Protein AF-J2YY85-F1 (afdb_monomer)

Nearest PDB structures (foldseek):
  2yg4-assembly1_A  TM=8.914E-01  e=4.066E-04  Rhodococcus erythropolis
  2yg5-assembly1_A-2  TM=8.858E-01  e=4.980E-04  Rhodococcus erythropolis
  8p84-assembly1_A  TM=7.974E-01  e=6.100E-04  Thermoanaerobacterales bacterium
  6cr0-assembly1_A  TM=8.677E-01  e=2.204E-03  Shinella sp. HZN7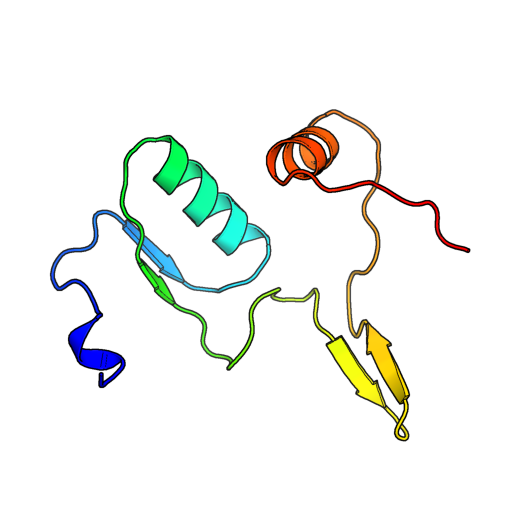
  4rep-assembly1_A  TM=8.167E-01  e=3.091E-03  Nonlabens dokdonensis DSW-6

Structure (mmCIF, N/CA/C/O backbone):
data_AF-J2YY85-F1
#
_entry.id   AF-J2YY85-F1
#
loop_
_atom_site.group_PDB
_atom_site.id
_atom_site.type_symbol
_atom_site.label_atom_id
_atom_site.label_alt_id
_atom_site.label_comp_id
_atom_site.label_asym_id
_atom_site.label_entity_id
_atom_site.label_seq_id
_atom_site.pdbx_PDB_ins_code
_atom_site.Cartn_x
_atom_site.Cartn_y
_atom_site.Cartn_z
_atom_site.occupancy
_atom_site.B_iso_or_equiv
_atom_site.auth_seq_id
_atom_site.auth_comp_id
_atom_site.auth_asym_id
_atom_site.auth_atom_id
_atom_site.pdbx_PDB_model_num
ATOM 1 N N . MET A 1 1 ? -16.508 -14.991 -7.678 1.00 55.47 1 MET A N 1
ATOM 2 C CA . MET A 1 1 ? -17.201 -13.848 -7.043 1.00 55.47 1 MET A CA 1
ATOM 3 C C . MET A 1 1 ? -16.834 -12.600 -7.830 1.00 55.47 1 MET A C 1
ATOM 5 O O . MET A 1 1 ? -15.650 -12.408 -8.066 1.00 55.47 1 MET A O 1
ATOM 9 N N . SER A 1 2 ? -17.799 -11.824 -8.334 1.00 71.06 2 SER A N 1
ATOM 10 C CA . SER A 1 2 ? -17.470 -10.610 -9.100 1.00 71.06 2 SER A CA 1
ATOM 11 C C . SER A 1 2 ? -16.876 -9.563 -8.146 1.00 71.06 2 SER A C 1
ATOM 13 O O . SER A 1 2 ? -17.450 -9.376 -7.071 1.00 71.06 2 SER A O 1
ATOM 15 N N . PRO A 1 3 ? -15.765 -8.880 -8.483 1.00 65.56 3 PRO A N 1
ATOM 16 C CA . PRO A 1 3 ? -15.096 -7.936 -7.579 1.00 65.56 3 PRO A CA 1
ATOM 17 C C . PRO A 1 3 ? -16.026 -6.829 -7.060 1.00 65.56 3 PRO A C 1
ATOM 19 O O . PRO A 1 3 ? -15.865 -6.367 -5.936 1.00 65.56 3 PRO A O 1
ATOM 22 N N . ARG A 1 4 ? -17.068 -6.478 -7.826 1.00 69.25 4 ARG A N 1
ATOM 23 C CA . ARG A 1 4 ? -18.091 -5.497 -7.428 1.00 69.25 4 ARG A CA 1
ATOM 24 C C . ARG A 1 4 ? -18.967 -5.946 -6.256 1.00 69.25 4 ARG A C 1
ATOM 26 O O . ARG A 1 4 ? -19.453 -5.105 -5.516 1.00 69.25 4 ARG A O 1
ATOM 33 N N . SER A 1 5 ? -19.174 -7.250 -6.074 1.00 74.25 5 SER A N 1
ATOM 34 C CA . SER A 1 5 ? -19.976 -7.777 -4.960 1.00 74.25 5 SER A CA 1
ATOM 35 C C . SER A 1 5 ? -19.222 -7.756 -3.627 1.00 74.25 5 SER A C 1
ATOM 37 O O . SER A 1 5 ? -19.850 -7.872 -2.582 1.00 74.25 5 SER A O 1
ATOM 39 N N . ALA A 1 6 ? -17.892 -7.614 -3.656 1.00 77.56 6 ALA A N 1
ATOM 40 C CA . ALA A 1 6 ? -17.052 -7.530 -2.463 1.00 77.56 6 ALA A CA 1
ATOM 41 C C . ALA A 1 6 ? -16.834 -6.083 -1.980 1.00 77.56 6 ALA A C 1
ATOM 43 O O . ALA A 1 6 ? -16.278 -5.878 -0.903 1.00 77.56 6 ALA A O 1
ATOM 44 N N . THR A 1 7 ? -17.248 -5.077 -2.760 1.00 86.81 7 THR A N 1
ATOM 45 C CA . THR A 1 7 ? -17.069 -3.669 -2.399 1.00 86.81 7 THR A CA 1
ATOM 46 C C . THR A 1 7 ? -18.042 -3.281 -1.278 1.00 86.81 7 THR A C 1
ATOM 48 O O . THR A 1 7 ? -19.256 -3.383 -1.472 1.00 86.81 7 THR A O 1
ATOM 51 N N . PRO A 1 8 ? -17.555 -2.813 -0.113 1.00 88.19 8 PRO A N 1
ATOM 52 C CA . PRO A 1 8 ? -18.426 -2.323 0.948 1.00 88.19 8 PRO A CA 1
ATOM 53 C C . PRO A 1 8 ? -19.212 -1.100 0.466 1.00 88.19 8 PRO A C 1
ATOM 55 O O . PRO A 1 8 ? -18.638 -0.195 -0.134 1.00 88.19 8 PRO A O 1
ATOM 58 N N . THR A 1 9 ? -20.508 -1.033 0.776 1.00 90.50 9 THR A N 1
ATOM 59 C CA . THR A 1 9 ? -21.336 0.147 0.465 1.00 90.50 9 THR A CA 1
ATOM 60 C C . THR A 1 9 ? -21.049 1.329 1.392 1.00 90.50 9 THR A C 1
ATOM 62 O O . THR A 1 9 ? -21.260 2.471 1.003 1.00 90.50 9 THR A O 1
ATOM 65 N N . HIS A 1 10 ? -20.545 1.055 2.600 1.00 90.62 10 HIS A N 1
ATOM 66 C CA . HIS A 1 10 ? -20.220 2.051 3.624 1.00 90.62 10 HIS A CA 1
ATOM 67 C C . HIS A 1 10 ? -18.858 1.724 4.258 1.00 90.62 10 HIS A C 1
ATOM 69 O O . HIS A 1 10 ? -18.803 1.159 5.353 1.00 90.62 10 HIS A O 1
ATOM 75 N N . PRO A 1 11 ? -17.742 1.984 3.557 1.00 93.38 11 PRO A N 1
ATOM 76 C CA . PRO A 1 11 ? -16.419 1.784 4.132 1.00 93.38 11 PRO A CA 1
ATOM 77 C C . PRO A 1 11 ? -16.158 2.814 5.241 1.00 93.38 11 PRO A C 1
ATOM 79 O O . PRO A 1 11 ? -16.555 3.971 5.124 1.00 93.38 11 PRO A O 1
ATOM 82 N N . GLY A 1 12 ? -15.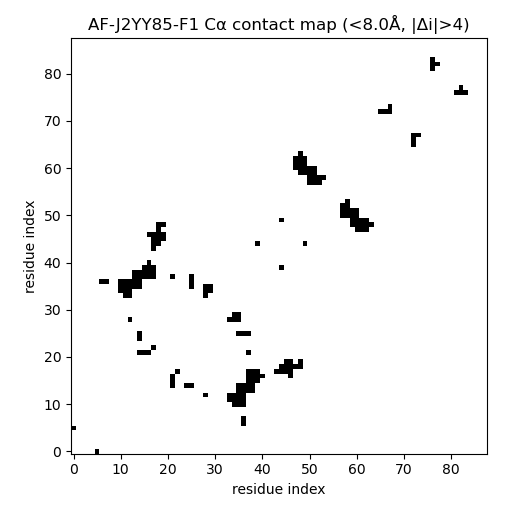457 2.411 6.306 1.00 93.94 12 GLY A N 1
ATOM 83 C CA . GLY A 1 12 ? -15.105 3.325 7.406 1.00 93.94 12 GLY A CA 1
ATOM 84 C C . GLY A 1 12 ? -14.082 4.394 7.002 1.00 93.94 12 GLY A C 1
ATOM 85 O O . GLY A 1 12 ? -13.988 5.434 7.641 1.00 93.94 12 GLY A O 1
ATOM 86 N N . ALA A 1 13 ? -13.337 4.140 5.924 1.00 97.50 13 ALA A N 1
ATOM 87 C CA . ALA A 1 13 ? -12.464 5.089 5.245 1.00 97.50 13 ALA A CA 1
ATOM 88 C C . ALA A 1 13 ? -12.219 4.621 3.803 1.00 97.50 13 ALA A C 1
ATOM 90 O O . ALA A 1 13 ? -12.280 3.422 3.519 1.00 97.50 13 ALA A O 1
ATOM 91 N N . VAL A 1 14 ? -11.896 5.550 2.902 1.00 97.62 14 VAL A N 1
ATOM 92 C CA . VAL A 1 14 ? -11.478 5.237 1.528 1.00 97.62 14 VAL A CA 1
ATOM 93 C C . VAL A 1 14 ? -10.065 5.760 1.311 1.00 97.62 14 VAL A C 1
ATOM 95 O O . VAL A 1 14 ? -9.796 6.935 1.545 1.00 97.62 14 VAL A O 1
ATOM 98 N N . VAL A 1 15 ? -9.175 4.887 0.847 1.00 98.25 15 VAL A N 1
ATOM 99 C CA . VAL A 1 15 ? -7.799 5.221 0.474 1.00 98.25 15 VAL A CA 1
ATOM 100 C C . VAL A 1 15 ? -7.675 5.109 -1.040 1.00 98.25 15 VAL A C 1
ATOM 102 O O . VAL A 1 15 ? -7.937 4.053 -1.613 1.00 98.25 15 VAL A O 1
ATOM 105 N N . VAL A 1 16 ? -7.279 6.199 -1.695 1.00 97.94 16 VAL A N 1
ATOM 106 C CA . VAL A 1 16 ? -7.114 6.249 -3.153 1.00 97.94 16 VAL A CA 1
ATOM 107 C C . VAL A 1 16 ? -5.625 6.220 -3.488 1.00 97.94 16 VAL A C 1
ATOM 109 O O . VAL A 1 16 ? -4.886 7.132 -3.128 1.00 97.94 16 VAL A O 1
ATOM 112 N N . GLY A 1 17 ? -5.204 5.171 -4.191 1.00 98.19 17 GLY A N 1
ATOM 113 C CA . GLY A 1 17 ? -3.820 4.888 -4.562 1.00 98.19 17 GLY A CA 1
ATOM 114 C C . GLY A 1 17 ? -3.195 3.783 -3.706 1.00 98.19 17 GLY A C 1
ATOM 115 O O . GLY A 1 17 ? -3.118 3.879 -2.486 1.00 98.19 17 GLY A O 1
ATOM 116 N N . GLY A 1 18 ? -2.689 2.742 -4.364 1.00 97.56 18 GLY A N 1
ATOM 117 C CA . GLY A 1 18 ? -1.996 1.594 -3.780 1.00 97.56 18 GLY A CA 1
ATOM 118 C C . GLY A 1 18 ? -0.476 1.741 -3.737 1.00 97.56 18 GLY A C 1
ATOM 119 O O . GLY A 1 18 ? 0.233 0.741 -3.820 1.00 97.56 18 GLY A O 1
ATOM 120 N N . GLY A 1 19 ? 0.042 2.971 -3.667 1.00 96.75 19 GLY A N 1
ATOM 121 C CA . GLY A 1 19 ? 1.461 3.237 -3.399 1.00 96.75 19 GLY A CA 1
ATOM 122 C C . GLY A 1 19 ? 1.816 3.127 -1.918 1.00 96.75 19 GLY A C 1
ATOM 123 O O . GLY A 1 19 ? 0.924 2.986 -1.087 1.00 96.75 19 GLY A O 1
ATOM 124 N N . ILE A 1 20 ? 3.104 3.246 -1.571 1.00 93.88 20 ILE A N 1
ATOM 125 C CA . ILE A 1 20 ? 3.576 3.124 -0.176 1.00 93.88 20 ILE A CA 1
ATOM 126 C C . ILE A 1 20 ? 2.800 4.024 0.790 1.00 93.88 20 ILE A C 1
ATOM 128 O O . ILE A 1 20 ? 2.334 3.540 1.814 1.00 93.88 20 ILE A O 1
ATOM 132 N N . ALA A 1 21 ? 2.563 5.291 0.438 1.00 94.88 21 ALA A N 1
ATOM 133 C CA . ALA A 1 21 ? 1.777 6.194 1.281 1.00 94.88 21 ALA A CA 1
ATOM 134 C C . ALA A 1 21 ? 0.341 5.688 1.523 1.00 94.88 21 ALA A C 1
ATOM 136 O O . ALA A 1 21 ? -0.142 5.715 2.652 1.00 94.88 21 ALA A O 1
ATOM 137 N N . GLY A 1 22 ? -0.334 5.186 0.484 1.00 97.88 22 GLY A N 1
ATOM 138 C CA . GLY A 1 22 ? -1.686 4.637 0.608 1.00 97.88 22 GLY A CA 1
ATOM 139 C C . GLY A 1 22 ? -1.719 3.325 1.392 1.00 97.88 22 GLY A C 1
ATOM 140 O O . GLY A 1 22 ? -2.593 3.129 2.231 1.00 97.88 22 GLY A O 1
ATOM 141 N N . LEU A 1 23 ? -0.734 2.450 1.186 1.00 96.81 23 LEU A N 1
ATOM 142 C CA . LEU A 1 23 ? -0.600 1.203 1.939 1.00 96.81 23 LEU A CA 1
ATOM 143 C C . LEU A 1 23 ? -0.348 1.465 3.427 1.00 96.81 23 LEU A C 1
ATOM 145 O O . LEU A 1 23 ? -1.012 0.856 4.261 1.00 96.81 23 LEU A O 1
ATOM 149 N N . VAL A 1 24 ? 0.535 2.410 3.763 1.00 95.31 24 VAL A N 1
ATOM 150 C CA . VAL A 1 24 ? 0.780 2.830 5.151 1.00 95.31 24 VAL A CA 1
ATOM 151 C C . VAL A 1 24 ? -0.476 3.458 5.759 1.00 95.31 24 VAL A C 1
ATOM 153 O O . VAL A 1 24 ? -0.856 3.094 6.867 1.00 95.31 24 VAL A O 1
ATOM 156 N N . ALA A 1 25 ? -1.185 4.325 5.029 1.00 97.44 25 ALA A N 1
ATOM 157 C CA . ALA A 1 25 ? -2.440 4.904 5.508 1.00 97.44 25 ALA A CA 1
ATOM 158 C C . ALA A 1 25 ? -3.507 3.829 5.784 1.00 97.44 25 ALA A C 1
ATOM 160 O O . ALA A 1 25 ? -4.151 3.845 6.831 1.00 97.44 25 ALA A O 1
ATOM 161 N N . ALA A 1 26 ? -3.681 2.86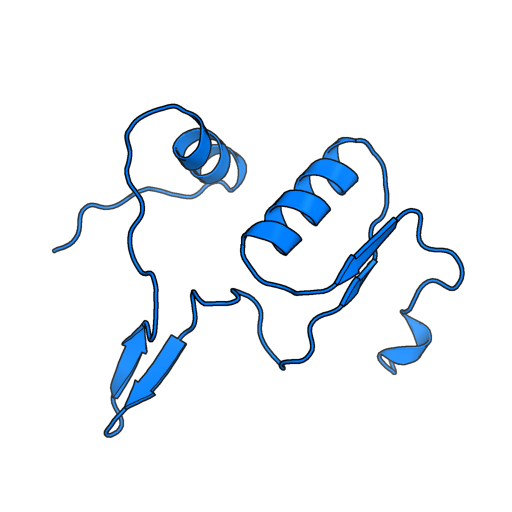7 4.873 1.00 97.50 26 ALA A N 1
ATOM 162 C CA . ALA A 1 26 ? -4.607 1.754 5.061 1.00 97.50 26 ALA A CA 1
ATOM 163 C C . ALA A 1 26 ? -4.198 0.857 6.241 1.00 97.50 26 ALA A C 1
ATOM 165 O O . ALA A 1 26 ? -5.061 0.408 6.995 1.00 97.50 26 ALA A O 1
ATOM 166 N N . TRP A 1 27 ? -2.898 0.622 6.424 1.00 95.94 27 TRP A N 1
ATOM 167 C CA . TRP A 1 27 ? -2.360 -0.154 7.539 1.00 95.94 27 TRP A CA 1
ATOM 168 C C . TRP A 1 27 ? -2.625 0.519 8.888 1.00 95.94 2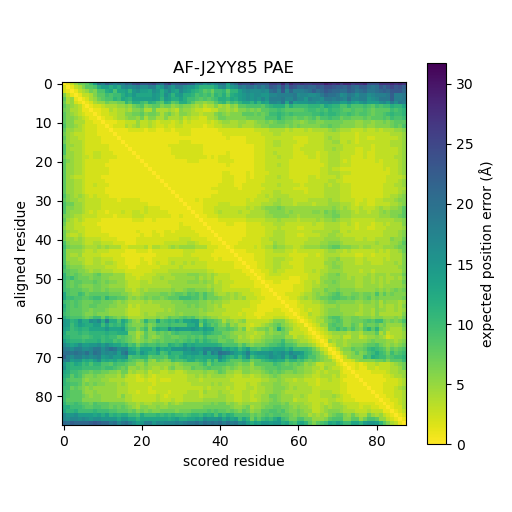7 TRP A C 1
ATOM 170 O O . TRP A 1 27 ? -3.159 -0.124 9.791 1.00 95.94 27 TRP A O 1
ATOM 180 N N . GLU A 1 28 ? -2.347 1.816 9.013 1.00 95.94 28 GLU A N 1
ATOM 181 C CA . GLU A 1 28 ? -2.612 2.572 10.241 1.00 95.94 28 GLU A CA 1
ATOM 182 C C . GLU A 1 28 ? -4.113 2.651 10.558 1.00 95.94 28 GLU A C 1
ATOM 184 O O . GLU A 1 28 ? -4.527 2.410 11.693 1.00 95.94 28 GLU A O 1
ATOM 189 N N . LEU A 1 29 ? -4.960 2.875 9.546 1.00 97.44 29 LEU A N 1
ATOM 190 C CA . LEU A 1 29 ? -6.418 2.824 9.709 1.00 97.44 29 LEU A CA 1
ATOM 191 C C . LEU A 1 29 ? -6.886 1.446 10.201 1.00 97.44 29 LEU A C 1
ATOM 193 O O . LEU A 1 29 ? -7.717 1.367 11.108 1.00 97.44 29 LEU A O 1
ATOM 197 N N . ALA A 1 30 ? -6.337 0.366 9.638 1.00 95.44 30 ALA A N 1
ATOM 198 C CA . ALA A 1 30 ? -6.647 -0.998 10.055 1.00 95.44 30 ALA A CA 1
ATOM 199 C C . ALA A 1 30 ? -6.218 -1.276 11.503 1.00 95.44 30 ALA A C 1
ATOM 201 O O . ALA A 1 30 ? -6.994 -1.844 12.274 1.00 95.44 30 ALA A O 1
ATOM 202 N N . ARG A 1 31 ? -5.022 -0.828 11.902 1.00 94.94 31 ARG A N 1
ATOM 203 C CA . ARG A 1 31 ? -4.522 -0.937 13.284 1.00 94.94 31 ARG A CA 1
ATOM 204 C C . ARG A 1 31 ? -5.364 -0.144 14.278 1.00 94.94 31 ARG A C 1
ATOM 206 O O . ARG A 1 31 ? -5.546 -0.593 15.405 1.00 94.94 31 ARG A O 1
ATOM 213 N N . ALA A 1 32 ? -5.932 0.979 13.850 1.00 96.94 32 ALA A N 1
ATOM 214 C CA . ALA A 1 32 ? -6.882 1.766 14.631 1.00 96.94 32 ALA A CA 1
ATOM 215 C C . ALA A 1 32 ? -8.304 1.159 14.681 1.00 96.94 32 ALA A C 1
ATOM 217 O O . ALA A 1 32 ? -9.218 1.774 15.226 1.00 96.94 32 ALA A O 1
ATOM 218 N N . GLY A 1 33 ? -8.522 -0.029 14.103 1.00 96.56 33 GLY A N 1
ATOM 219 C CA . GLY A 1 33 ? -9.814 -0.724 14.103 1.00 96.56 33 GLY A CA 1
ATOM 220 C C . GLY A 1 33 ? -10.782 -0.278 13.002 1.00 96.56 33 GLY A C 1
ATOM 221 O O . GLY A 1 33 ? -11.911 -0.767 12.940 1.00 96.56 33 GLY A O 1
ATOM 222 N N . THR A 1 34 ? -10.358 0.612 12.101 1.00 96.81 34 THR A N 1
ATOM 223 C CA . THR A 1 34 ? -11.140 0.979 10.914 1.00 96.81 34 THR A CA 1
ATOM 224 C C . THR A 1 34 ? -10.982 -0.093 9.838 1.00 96.81 34 THR A C 1
ATOM 226 O O . THR A 1 34 ? -9.929 -0.700 9.697 1.00 96.81 34 THR A O 1
ATOM 229 N N . ARG A 1 35 ? -12.016 -0.332 9.027 1.00 94.12 35 ARG A N 1
ATOM 230 C CA . ARG A 1 35 ? -11.911 -1.182 7.829 1.00 94.12 35 ARG A CA 1
ATOM 231 C C . ARG A 1 35 ? -11.847 -0.297 6.580 1.00 94.12 35 ARG A C 1
ATOM 233 O O . ARG A 1 35 ? -12.909 0.084 6.078 1.00 94.12 35 ARG A O 1
ATOM 240 N N . PRO A 1 36 ? -10.645 0.085 6.108 1.00 96.38 36 PRO A N 1
ATOM 241 C CA . PRO A 1 36 ? -10.515 0.933 4.932 1.00 96.38 36 PRO A CA 1
ATOM 242 C C . PRO A 1 36 ? -10.780 0.155 3.638 1.00 96.38 36 PRO A C 1
ATOM 244 O O . PRO A 1 36 ? -10.429 -1.019 3.512 1.00 96.38 36 PRO A O 1
ATOM 247 N N . LEU A 1 37 ? -11.354 0.841 2.653 1.00 96.31 37 LEU A N 1
ATOM 248 C CA . LEU A 1 37 ? -11.383 0.409 1.259 1.00 96.31 37 LEU A CA 1
ATOM 249 C C . LEU A 1 37 ? -10.226 1.082 0.514 1.00 96.31 37 LEU A C 1
ATOM 251 O O . LEU A 1 37 ? -10.241 2.299 0.344 1.00 96.31 37 LEU A O 1
ATOM 255 N N . LEU A 1 38 ? -9.244 0.301 0.059 1.00 96.94 38 LEU A N 1
ATOM 256 C CA . LEU A 1 38 ? -8.163 0.787 -0.801 1.00 96.94 38 LEU A CA 1
ATOM 257 C C . LEU A 1 38 ? -8.528 0.581 -2.272 1.00 96.94 38 LEU A C 1
ATOM 259 O O . LEU A 1 38 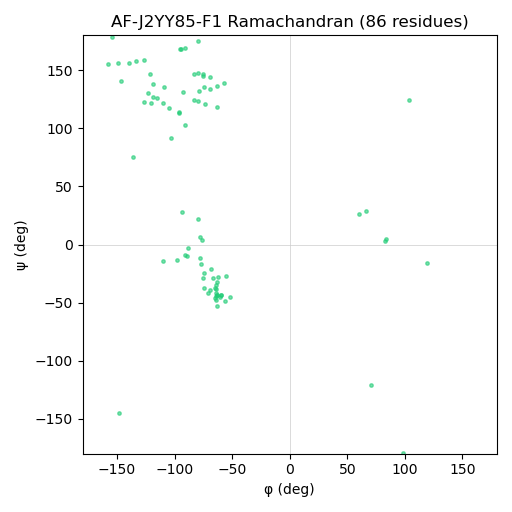? -8.929 -0.512 -2.671 1.00 96.94 38 LEU A O 1
ATOM 263 N N . ILE A 1 39 ? -8.368 1.629 -3.076 1.00 96.38 39 ILE A N 1
ATOM 264 C CA . ILE A 1 39 ? -8.640 1.620 -4.514 1.00 96.38 39 ILE A CA 1
ATOM 265 C C . ILE A 1 39 ? -7.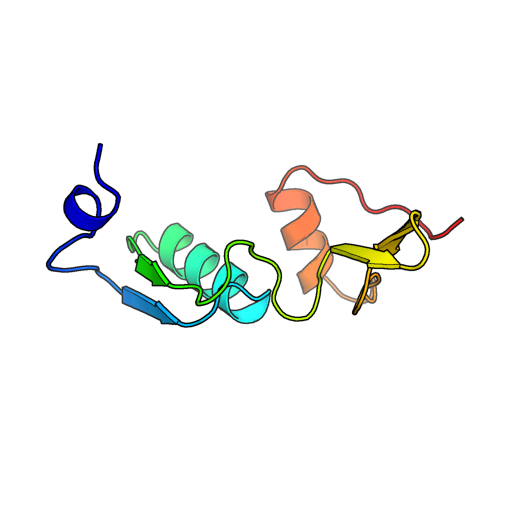351 1.978 -5.250 1.00 96.38 39 ILE A C 1
ATOM 267 O O . ILE A 1 39 ? -6.798 3.054 -5.045 1.00 96.38 39 ILE A O 1
ATOM 271 N N . GLU A 1 40 ? -6.892 1.095 -6.132 1.00 96.69 40 GLU A N 1
ATOM 272 C CA . GLU A 1 40 ? -5.728 1.303 -6.998 1.00 96.69 40 GLU A CA 1
ATOM 273 C C . GLU A 1 40 ? -6.172 1.235 -8.461 1.00 96.69 40 GLU A C 1
ATOM 275 O O . GLU A 1 40 ? -6.998 0.401 -8.832 1.00 96.69 40 GLU A O 1
ATOM 280 N N . ALA A 1 41 ? -5.647 2.142 -9.286 1.00 96.94 41 ALA A N 1
ATOM 281 C CA . ALA A 1 41 ? -6.017 2.232 -10.695 1.00 96.94 41 ALA A CA 1
ATOM 282 C C . ALA A 1 41 ? -5.387 1.112 -11.541 1.00 96.94 41 ALA A C 1
ATOM 284 O O . ALA A 1 41 ? -5.947 0.717 -12.563 1.00 96.94 41 ALA A O 1
ATOM 285 N N . ARG A 1 42 ? -4.214 0.614 -11.138 1.00 93.94 42 ARG A N 1
ATOM 286 C CA . ARG A 1 42 ? -3.468 -0.444 -11.828 1.00 93.94 42 ARG A CA 1
ATOM 287 C C . ARG A 1 42 ? -3.835 -1.831 -11.303 1.00 93.94 42 ARG A C 1
ATOM 289 O O . ARG A 1 42 ? -4.455 -1.996 -10.260 1.00 93.94 42 ARG A O 1
ATOM 296 N N . GLY A 1 43 ? -3.384 -2.859 -12.019 1.00 93.19 43 GLY A N 1
ATOM 297 C CA . GLY A 1 43 ? -3.525 -4.261 -11.605 1.00 93.19 43 GLY A CA 1
ATOM 298 C C . GLY A 1 43 ? -2.533 -4.719 -10.528 1.00 93.19 43 GLY A C 1
ATOM 299 O O . GLY A 1 43 ? -2.466 -5.912 -10.253 1.00 93.19 43 GLY A O 1
ATOM 300 N N . TYR A 1 44 ? -1.733 -3.810 -9.960 1.00 93.81 44 TYR A N 1
ATOM 301 C CA . TYR A 1 44 ? -0.696 -4.117 -8.975 1.00 93.81 44 TYR A CA 1
ATOM 302 C C . TYR A 1 44 ? -0.489 -2.952 -7.996 1.00 93.81 44 TYR A C 1
ATOM 304 O O . TYR A 1 44 ? -0.791 -1.798 -8.304 1.00 93.81 44 TYR A O 1
ATOM 312 N N . LEU A 1 45 ? 0.037 -3.270 -6.812 1.00 96.00 45 LEU A N 1
ATOM 313 C CA . LEU A 1 45 ? 0.359 -2.323 -5.740 1.00 96.00 45 LEU A CA 1
ATOM 314 C C . LEU A 1 45 ? 1.826 -1.873 -5.811 1.00 96.00 45 LEU A C 1
ATOM 316 O O . LEU A 1 45 ? 2.631 -2.473 -6.513 1.00 96.00 45 LEU A O 1
ATOM 320 N N . GLY A 1 46 ? 2.179 -0.843 -5.044 1.00 94.50 46 GLY A N 1
ATOM 321 C CA . GLY A 1 46 ? 3.559 -0.384 -4.843 1.00 94.50 46 GLY A CA 1
ATOM 322 C C . GLY A 1 46 ? 3.814 1.053 -5.302 1.00 94.50 46 GLY A C 1
ATOM 323 O O . GLY A 1 46 ? 4.741 1.713 -4.835 1.00 94.50 46 GLY A O 1
ATOM 324 N N . GLY A 1 47 ? 2.922 1.638 -6.108 1.00 94.00 47 GLY A N 1
ATOM 325 C CA . GLY A 1 47 ? 3.080 3.045 -6.500 1.00 94.00 47 GLY A CA 1
ATOM 326 C C . GLY A 1 47 ? 4.258 3.202 -7.457 1.00 94.00 47 GLY A C 1
ATOM 327 O O . GLY A 1 47 ? 4.262 2.583 -8.520 1.00 94.00 47 GLY A O 1
ATOM 328 N N . LEU A 1 48 ? 5.229 4.021 -7.054 1.00 92.81 48 LEU A N 1
ATOM 329 C CA . LEU A 1 48 ? 6.512 4.200 -7.737 1.00 92.81 48 LEU A CA 1
ATOM 330 C C . LEU A 1 48 ? 7.503 3.059 -7.454 1.00 92.81 48 LEU A C 1
ATOM 332 O O . LEU A 1 48 ? 8.514 2.975 -8.135 1.00 92.81 48 LEU A O 1
ATOM 336 N N . ILE A 1 49 ? 7.226 2.191 -6.478 1.00 92.88 49 ILE A N 1
ATOM 337 C CA . ILE A 1 49 ? 7.973 0.949 -6.255 1.00 92.88 49 ILE A CA 1
ATOM 338 C C . ILE A 1 49 ? 7.267 -0.127 -7.070 1.00 92.88 49 ILE A C 1
ATOM 340 O O . ILE A 1 49 ? 6.171 -0.559 -6.712 1.00 92.88 49 ILE A O 1
ATOM 344 N N . ALA A 1 50 ? 7.826 -0.489 -8.218 1.00 91.81 50 ALA A N 1
ATOM 345 C CA . ALA A 1 50 ? 7.174 -1.387 -9.158 1.00 91.81 50 ALA A CA 1
ATOM 346 C C . ALA A 1 50 ? 8.198 -2.256 -9.880 1.00 91.81 50 ALA A C 1
ATOM 348 O O . ALA A 1 50 ? 9.238 -1.765 -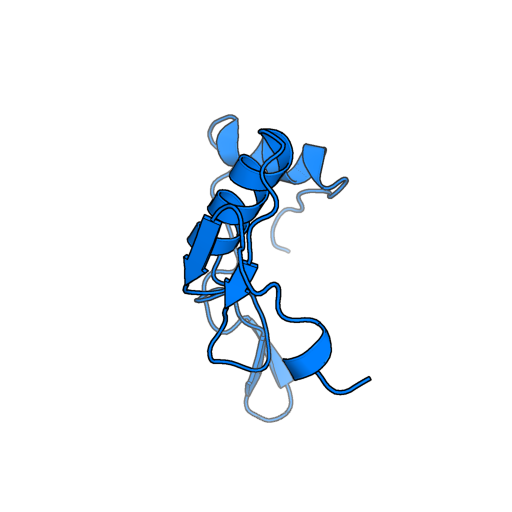10.308 1.00 91.81 50 ALA A O 1
ATOM 349 N N . ARG A 1 51 ? 7.846 -3.524 -10.085 1.00 92.00 51 ARG A N 1
ATOM 350 C CA . ARG A 1 51 ? 8.564 -4.433 -10.978 1.00 92.00 51 ARG A CA 1
ATOM 351 C C . ARG A 1 51 ? 8.105 -4.223 -12.419 1.00 92.00 51 ARG A C 1
ATOM 353 O O . ARG A 1 51 ? 6.921 -3.986 -12.666 1.00 92.00 51 ARG A O 1
ATOM 360 N N . GLY A 1 52 ? 9.011 -4.398 -13.371 1.00 91.88 52 GLY A N 1
ATOM 361 C CA . GLY A 1 52 ? 8.677 -4.516 -14.787 1.00 91.88 52 GLY A CA 1
ATOM 362 C C . GLY A 1 52 ? 9.720 -5.298 -15.568 1.00 91.88 52 GLY A C 1
ATOM 363 O O . GLY A 1 52 ? 10.721 -5.730 -15.011 1.00 91.88 52 GLY A O 1
ATOM 364 N N . THR A 1 53 ? 9.479 -5.476 -16.865 1.00 95.44 53 THR A N 1
ATOM 365 C CA . THR A 1 53 ? 10.377 -6.217 -17.758 1.00 95.44 53 THR A CA 1
ATOM 366 C C . THR A 1 53 ? 10.948 -5.272 -18.811 1.00 95.44 53 THR A C 1
ATOM 368 O O . THR A 1 53 ? 10.196 -4.620 -19.537 1.00 95.44 53 THR A O 1
ATOM 371 N N . VAL A 1 54 ? 12.274 -5.217 -18.931 1.00 94.38 54 VAL A N 1
ATOM 372 C CA . VAL A 1 54 ? 12.996 -4.413 -19.927 1.00 94.38 54 VAL A CA 1
ATOM 373 C C . VAL A 1 54 ? 13.950 -5.332 -20.680 1.00 94.38 54 VAL A C 1
ATOM 375 O O . VAL A 1 54 ? 14.765 -6.023 -20.080 1.00 94.38 54 VAL A O 1
ATOM 378 N N . GLY A 1 55 ? 13.824 -5.398 -22.009 1.00 95.12 55 GLY A N 1
ATOM 379 C CA . GLY A 1 55 ? 14.674 -6.276 -22.825 1.00 95.12 55 GLY A CA 1
ATOM 380 C C . GLY A 1 55 ? 14.556 -7.771 -22.484 1.00 95.12 55 GLY A C 1
ATOM 381 O O . GLY A 1 55 ? 15.508 -8.514 -22.689 1.00 95.12 55 GLY A O 1
ATOM 382 N N . GLY A 1 56 ? 13.414 -8.211 -21.943 1.00 96.75 56 GLY A N 1
ATOM 383 C CA . GLY A 1 56 ? 13.196 -9.597 -21.502 1.00 96.75 56 GLY A CA 1
ATOM 384 C C . GLY A 1 56 ? 13.742 -9.924 -20.107 1.00 96.75 56 GLY A C 1
ATOM 385 O O . GLY A 1 56 ? 13.635 -11.070 -19.681 1.00 96.75 56 GLY A O 1
ATOM 386 N N . VAL A 1 57 ? 14.297 -8.940 -19.395 1.00 96.19 57 VAL A N 1
ATOM 387 C CA . VAL A 1 57 ? 14.811 -9.089 -18.029 1.00 96.19 57 VAL A CA 1
ATOM 388 C C . VAL A 1 57 ? 13.892 -8.362 -17.058 1.00 96.19 57 VAL A C 1
ATOM 390 O O . VAL A 1 57 ? 13.482 -7.231 -17.320 1.00 96.19 57 VAL A O 1
ATOM 393 N N . ASP A 1 58 ? 13.573 -9.008 -15.942 1.00 94.25 58 ASP A N 1
ATOM 394 C CA . ASP A 1 58 ? 12.808 -8.381 -14.869 1.00 94.25 58 ASP A CA 1
ATOM 395 C C . ASP A 1 58 ? 13.697 -7.469 -14.026 1.00 94.25 58 ASP A C 1
ATOM 397 O O . ASP A 1 58 ? 14.785 -7.861 -13.604 1.00 94.25 58 ASP A O 1
ATOM 401 N N . VAL A 1 59 ? 13.211 -6.257 -13.781 1.00 92.88 59 VAL A N 1
ATOM 402 C CA . VAL A 1 59 ? 13.914 -5.190 -13.069 1.00 92.88 59 VAL A CA 1
ATOM 403 C C . VAL A 1 59 ? 12.959 -4.444 -12.139 1.00 92.88 59 VAL A C 1
ATOM 405 O O . VAL A 1 59 ? 11.744 -4.398 -12.376 1.00 92.88 59 VAL A O 1
ATOM 408 N N . ASP A 1 60 ? 13.515 -3.815 -11.109 1.00 91.12 60 ASP A N 1
ATOM 409 C CA . ASP A 1 60 ? 12.817 -2.796 -10.332 1.00 91.12 60 ASP A CA 1
ATOM 410 C C . ASP A 1 60 ? 12.857 -1.471 -11.111 1.00 91.12 60 ASP A C 1
ATOM 412 O O . ASP A 1 60 ? 13.908 -0.999 -11.535 1.00 91.12 60 ASP A O 1
ATOM 416 N N . LEU A 1 61 ? 11.684 -0.899 -11.394 1.00 89.06 61 LEU A N 1
ATOM 417 C CA . LEU A 1 61 ? 11.535 0.277 -12.263 1.00 89.06 61 LEU A CA 1
ATOM 418 C C . LEU A 1 61 ? 11.636 1.613 -11.518 1.00 89.06 61 LEU A C 1
ATOM 420 O O . LEU A 1 61 ? 11.629 2.668 -12.153 1.00 89.06 61 LEU A O 1
ATOM 424 N N . GLY A 1 62 ? 11.642 1.594 -10.189 1.00 85.81 62 GLY A N 1
ATOM 425 C CA . GLY A 1 62 ? 11.603 2.802 -9.376 1.00 85.81 62 GLY A CA 1
ATOM 426 C C . GLY A 1 62 ? 12.360 2.629 -8.073 1.00 85.81 62 GLY A C 1
ATOM 427 O O . GLY A 1 62 ? 13.397 1.986 -8.050 1.00 85.81 62 GLY A O 1
ATOM 428 N N . ALA A 1 63 ? 11.883 3.239 -6.988 1.00 83.12 63 ALA A N 1
ATOM 429 C CA . ALA A 1 63 ? 12.634 3.221 -5.735 1.00 83.12 63 ALA A CA 1
ATOM 430 C C . ALA A 1 63 ? 12.788 1.786 -5.196 1.00 83.12 63 ALA A C 1
ATOM 432 O O . ALA A 1 63 ? 11.797 1.139 -4.869 1.00 83.12 63 ALA A O 1
ATOM 433 N N . GLU A 1 64 ? 14.033 1.325 -5.087 1.00 80.88 64 GLU A N 1
ATOM 434 C CA . GLU A 1 64 ? 14.392 -0.041 -4.670 1.00 80.88 64 GLU A CA 1
ATOM 435 C C . GLU A 1 64 ? 15.048 -0.096 -3.280 1.00 80.88 64 GLU A C 1
ATOM 437 O O . GLU A 1 64 ? 15.134 -1.153 -2.661 1.00 80.88 64 GLU A O 1
ATOM 442 N N . THR A 1 65 ? 15.483 1.054 -2.758 1.00 80.69 65 THR A N 1
ATOM 443 C CA . THR A 1 65 ? 16.161 1.164 -1.463 1.00 80.69 65 THR A CA 1
ATOM 444 C C . THR A 1 65 ? 15.488 2.183 -0.555 1.00 80.69 65 THR A C 1
ATOM 446 O O . THR A 1 65 ? 14.773 3.090 -0.989 1.00 80.69 65 THR A O 1
ATOM 449 N N . TYR A 1 66 ? 15.737 2.039 0.743 1.00 79.56 66 TYR A N 1
ATOM 450 C CA . TYR A 1 66 ? 15.356 3.004 1.763 1.00 79.56 66 TYR A CA 1
ATOM 451 C C . TYR A 1 66 ? 16.532 3.254 2.701 1.00 79.56 66 TYR A C 1
ATOM 453 O O . TYR A 1 66 ? 17.448 2.445 2.835 1.00 79.56 66 TYR A O 1
ATOM 461 N N . VAL A 1 67 ? 16.502 4.396 3.380 1.00 80.50 67 VAL A N 1
ATOM 462 C CA . VAL A 1 67 ? 17.529 4.752 4.357 1.00 80.50 67 VAL A CA 1
ATOM 463 C C . VAL A 1 67 ? 17.193 4.082 5.691 1.00 80.50 67 VAL A C 1
ATOM 465 O O . VAL A 1 67 ? 16.122 4.314 6.246 1.00 80.50 67 VAL A O 1
ATOM 468 N N . VAL A 1 68 ? 18.121 3.300 6.247 1.00 74.31 68 VAL A N 1
ATOM 469 C CA . VAL A 1 68 ? 17.974 2.599 7.547 1.00 74.31 68 VAL A CA 1
ATOM 470 C C . VAL A 1 68 ? 18.216 3.544 8.744 1.00 74.31 68 VAL A C 1
ATOM 472 O O . VAL A 1 68 ? 18.575 3.133 9.842 1.00 74.31 68 VAL A O 1
ATOM 475 N N . ARG A 1 69 ? 18.072 4.859 8.553 1.00 75.75 69 ARG A N 1
ATOM 476 C CA . ARG A 1 69 ? 18.338 5.852 9.600 1.00 75.75 69 ARG A CA 1
ATOM 477 C C . ARG A 1 69 ? 17.033 6.219 10.298 1.00 75.75 69 ARG A C 1
ATOM 479 O O . ARG A 1 69 ? 16.181 6.860 9.697 1.00 75.75 69 ARG A O 1
ATOM 486 N N . GLY A 1 70 ? 16.929 5.871 11.578 1.00 70.50 70 GLY A N 1
ATOM 487 C CA . GLY A 1 70 ? 15.712 6.060 12.374 1.00 70.50 70 GLY A CA 1
ATOM 488 C C . GLY A 1 70 ? 14.877 4.781 12.462 1.00 70.50 70 GLY A C 1
ATOM 489 O O . GLY A 1 70 ? 15.275 3.740 11.950 1.00 70.50 70 GLY A O 1
ATOM 490 N N . THR A 1 71 ? 13.741 4.850 13.154 1.00 73.19 71 THR A N 1
ATOM 491 C CA . THR A 1 71 ? 12.920 3.671 13.489 1.00 73.19 71 THR A CA 1
ATOM 492 C C . THR A 1 71 ? 11.745 3.436 12.548 1.00 73.19 71 THR A C 1
ATOM 494 O O . THR A 1 71 ? 11.145 2.366 12.590 1.00 73.19 71 THR A O 1
ATOM 497 N N . ASP A 1 72 ? 11.392 4.412 11.712 1.00 77.12 72 ASP A N 1
ATOM 498 C CA . ASP A 1 72 ? 10.122 4.388 10.980 1.00 77.12 72 ASP A CA 1
ATOM 499 C C . ASP A 1 72 ? 10.065 3.199 10.014 1.00 77.12 72 ASP A C 1
ATOM 501 O O . ASP A 1 72 ? 9.179 2.351 10.118 1.00 77.12 72 ASP A O 1
ATOM 505 N N . THR A 1 73 ? 11.070 3.051 9.149 1.00 77.69 73 THR A N 1
ATOM 506 C CA . THR A 1 73 ? 11.097 1.953 8.174 1.00 77.69 73 THR A CA 1
ATOM 507 C C . THR A 1 73 ? 11.441 0.606 8.810 1.00 77.69 73 THR A C 1
ATOM 509 O O . THR A 1 73 ? 10.842 -0.401 8.443 1.00 77.69 73 THR A O 1
ATOM 512 N N . SER A 1 74 ? 12.352 0.565 9.792 1.00 80.81 74 SER A N 1
ATOM 513 C CA . SER A 1 74 ? 12.718 -0.692 10.466 1.00 80.81 74 SER A CA 1
ATOM 514 C C . SER A 1 74 ? 11.542 -1.280 11.248 1.00 80.81 74 SER A C 1
ATOM 516 O O . SER A 1 74 ? 11.322 -2.484 11.203 1.00 80.81 74 SER A O 1
ATOM 518 N N . SER A 1 75 ? 10.725 -0.434 11.885 1.00 85.81 75 SER A N 1
ATOM 519 C CA . SER A 1 75 ? 9.536 -0.887 12.614 1.00 85.81 75 SER A CA 1
ATOM 520 C C . SER A 1 75 ? 8.495 -1.538 11.702 1.00 85.81 75 SER A C 1
ATOM 522 O O . SER A 1 75 ? 7.852 -2.508 12.098 1.00 85.81 75 SER A O 1
ATOM 524 N N . ILE A 1 76 ? 8.351 -1.046 10.467 1.00 87.94 76 ILE A N 1
ATOM 525 C CA . ILE A 1 76 ? 7.476 -1.652 9.458 1.00 87.94 76 ILE A CA 1
ATOM 526 C C . ILE A 1 76 ? 8.056 -2.974 8.954 1.00 87.94 76 ILE A C 1
ATOM 528 O O . ILE A 1 76 ? 7.306 -3.936 8.811 1.00 87.94 76 ILE A O 1
ATOM 532 N N . VAL A 1 77 ? 9.369 -3.050 8.715 1.00 89.75 77 VAL A N 1
ATOM 533 C CA . VAL A 1 77 ? 10.044 -4.301 8.325 1.00 89.75 77 VAL A CA 1
ATOM 534 C C . VAL A 1 77 ? 9.790 -5.387 9.373 1.00 89.75 77 VAL A C 1
ATOM 536 O O . VAL A 1 77 ? 9.317 -6.469 9.022 1.00 89.75 77 VAL A O 1
ATOM 539 N N . ASP A 1 78 ? 9.986 -5.064 10.652 1.00 89.94 78 ASP A N 1
ATOM 540 C CA . ASP A 1 78 ? 9.742 -5.985 11.764 1.00 89.94 78 ASP A CA 1
ATOM 541 C C . ASP A 1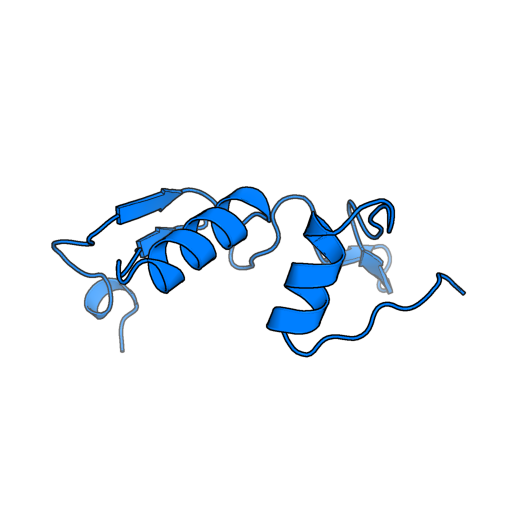 78 ? 8.257 -6.357 11.885 1.00 89.94 78 ASP A C 1
ATOM 543 O O . ASP A 1 78 ? 7.913 -7.533 12.010 1.00 89.94 78 ASP A O 1
ATOM 547 N N . ALA A 1 79 ? 7.353 -5.373 11.803 1.00 90.56 79 ALA A N 1
ATOM 548 C CA . ALA A 1 79 ? 5.910 -5.600 11.905 1.00 90.56 79 ALA A CA 1
ATOM 549 C C . ALA A 1 79 ? 5.362 -6.492 10.780 1.00 90.56 79 ALA A C 1
ATOM 551 O O . ALA A 1 79 ? 4.357 -7.178 10.974 1.00 90.56 79 ALA A O 1
ATOM 552 N N . LEU A 1 80 ? 6.010 -6.488 9.614 1.00 91.50 80 LEU A N 1
ATOM 553 C CA . LEU A 1 80 ? 5.679 -7.351 8.482 1.00 91.50 80 LEU A CA 1
ATOM 554 C C . LEU A 1 80 ? 6.406 -8.707 8.523 1.00 91.50 80 LEU A C 1
ATOM 556 O O . LEU A 1 80 ? 6.161 -9.542 7.654 1.00 91.50 80 LEU A O 1
ATOM 560 N N . GLY A 1 81 ? 7.276 -8.946 9.512 1.00 94.00 81 GLY A N 1
ATOM 561 C CA . GLY A 1 81 ? 8.079 -10.167 9.611 1.00 94.00 81 GLY A CA 1
ATOM 562 C C . GLY A 1 81 ? 9.112 -10.301 8.491 1.00 94.00 81 GLY A C 1
ATOM 563 O O . GLY A 1 81 ? 9.433 -11.415 8.076 1.00 94.00 81 GLY A O 1
ATOM 564 N N . LEU A 1 82 ? 9.587 -9.173 7.961 1.00 92.44 82 LEU A N 1
ATOM 565 C CA . LEU A 1 82 ? 10.562 -9.113 6.878 1.00 92.44 82 LEU A CA 1
ATOM 566 C C . LEU A 1 82 ? 11.983 -8.962 7.428 1.00 92.44 82 LEU A C 1
ATOM 568 O O . LEU A 1 82 ? 12.203 -8.687 8.603 1.00 92.44 82 LEU A O 1
ATOM 572 N N . THR A 1 83 ? 12.973 -9.143 6.559 1.00 89.25 83 THR A N 1
ATOM 573 C CA . THR A 1 83 ? 14.386 -8.932 6.887 1.00 89.25 83 THR A CA 1
ATOM 574 C C . THR A 1 83 ? 14.974 -7.907 5.929 1.00 89.25 83 THR A C 1
ATOM 576 O O . THR A 1 83 ? 14.811 -8.027 4.716 1.00 89.25 83 THR A O 1
ATOM 579 N N . SER A 1 84 ? 15.656 -6.900 6.475 1.00 85.81 84 SER A N 1
ATOM 580 C CA . SER A 1 84 ? 16.438 -5.951 5.682 1.00 85.81 84 SER A CA 1
ATOM 581 C C . SER A 1 84 ? 17.722 -6.621 5.204 1.00 85.81 84 SER A C 1
ATOM 583 O O . SER A 1 84 ? 18.411 -7.260 5.999 1.00 85.81 84 SER A O 1
ATOM 585 N N . VAL A 1 85 ? 18.069 -6.434 3.934 1.00 84.81 85 VAL A N 1
ATOM 586 C CA . VAL A 1 85 ? 19.336 -6.899 3.353 1.00 84.81 85 VAL A CA 1
ATOM 587 C C . VAL A 1 85 ? 20.104 -5.714 2.783 1.00 84.81 85 VAL A C 1
ATOM 589 O O . VAL A 1 85 ? 19.498 -4.746 2.321 1.00 84.81 85 VAL A O 1
ATOM 592 N N . GLU A 1 86 ? 21.431 -5.767 2.845 1.00 80.69 86 GLU A N 1
ATOM 593 C CA . GLU A 1 86 ? 22.275 -4.796 2.148 1.00 80.69 86 GLU A CA 1
ATOM 594 C C . GLU A 1 86 ? 22.300 -5.123 0.645 1.00 80.69 86 GLU A C 1
ATOM 596 O O . GLU A 1 86 ? 22.241 -6.306 0.286 1.00 80.69 86 GLU A O 1
ATOM 601 N N . PRO A 1 87 ? 22.360 -4.110 -0.242 1.00 72.62 87 PRO A N 1
ATOM 602 C CA . PRO A 1 87 ? 22.564 -4.347 -1.667 1.00 72.62 87 PRO A CA 1
ATOM 603 C C . PRO A 1 87 ? 23.856 -5.141 -1.896 1.00 72.62 87 PRO A C 1
ATOM 605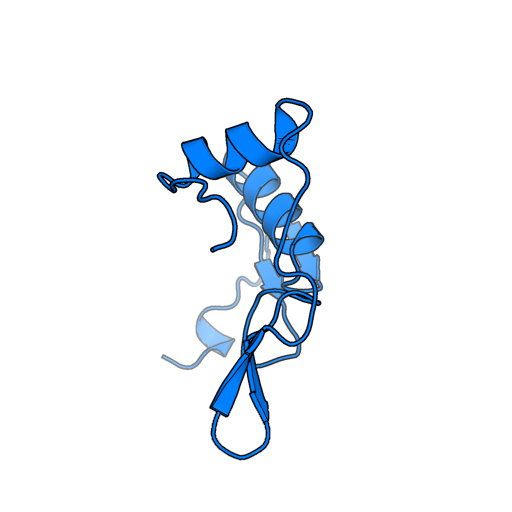 O O . PRO A 1 87 ? 24.862 -4.879 -1.234 1.00 72.62 87 PRO A O 1
ATOM 608 N N . ALA A 1 88 ? 23.808 -6.108 -2.815 1.00 64.69 88 ALA A N 1
ATOM 609 C CA . ALA A 1 88 ? 24.972 -6.894 -3.226 1.00 64.69 88 ALA A CA 1
ATOM 610 C C . ALA A 1 88 ? 25.967 -6.075 -4.063 1.00 64.69 88 ALA A C 1
ATOM 612 O O . ALA A 1 88 ? 25.518 -5.158 -4.791 1.00 64.69 88 ALA A O 1
#

Radius of gyration: 15.85 Å; Cα contacts (8 Å, |Δi|>4): 94; chains: 1; bounding box: 46×20×38 Å

pLDDT: mean 89.2, std 9.33, range [55.47, 98.25]

Secondary structure (DSSP, 8-state):
--GGGGS-SS-SEEEE--BHHHHHHHHHHHHTT--EEEE-SSSS-BTTS-EEEETTEEEE-S-------SSHHHHHHHHTT-------

Sequence (88 aa):
MSPRSATPTHPGAVVVGGGIAGLVAAWELARAGTRPLLIEARGYLGGLIARGTVGGVDVDLGAETYVVRGTDTSSIVDALGLTSVEPA

Solvent-accessible surface area (backbone atoms only — not comparable to full-atom values): 5677 Å² total; per-residue (Å²): 132,64,75,76,79,72,56,70,93,77,53,76,39,79,37,80,41,39,19,61,72,32,50,51,52,44,48,53,39,42,74,71,71,40,58,53,43,78,46,52,97,59,100,66,67,34,58,66,34,36,78,46,73,59,98,88,40,80,42,75,74,42,70,85,79,79,78,86,77,69,60,72,66,55,53,51,36,55,74,70,73,54,82,92,76,78,86,131

Foldseek 3Di:
DPVVVVDDPDFQEEQEAQAPVSVVVCVVCVVVVGHYHYDHPDPDHHHQQDWDADPNDIDGRGDDDDDPPDCPVVVVCVVVVHDDDDDD

Mean predicted aligned error: 5.45 Å